Protein AF-A0A1H6FHU9-F1 (afdb_monomer)

pLDDT: mean 87.63, std 16.21, range [36.72, 98.69]

Organism: NCBI:txid1899563

Sequence (160 aa):
MENPQACNGWHIPRLSTYCGRFMHHGGWYPDYVLRLFKRETAHFSDLPVHEKLEIQQGKIGRLKNPLLHYSFPDLETVLNKVNHYSTAGAESYAQQGKSGGLRKAVLHGLWTFIRTYFLRLGFLDGREGFMLAVSNAEGVYYRYLKLSFNFQTGNEKTEH

Foldseek 3Di:
DDDPVQAFWEWAQAFEDDQRATACWLPNPRDTDTDDGHPVQWDFDPDPPDRDIDGNDTDYYYDDHHDYHHQHNDVVSLVVCLVVLLLVLLVVCLVVVHAADQVQLVVQLVVQLCCRVPVRVLCVSPPSSNVVSNSRSSSSSSSRVCNHPPRPPDPPPDDD

Solvent-accessible surface area (backbone atoms only — not comparable to full-atom values): 8651 Å² total; per-residue (Å²): 131,86,67,76,86,62,42,40,31,28,28,31,26,33,42,35,26,49,60,79,39,77,39,66,31,42,74,46,35,85,36,71,41,84,78,47,64,44,73,95,40,51,45,69,44,91,46,97,86,62,70,40,82,42,68,83,56,73,42,72,44,72,52,86,67,61,45,81,36,90,72,22,77,40,68,67,58,44,52,53,46,33,53,52,55,12,50,56,51,13,53,55,34,37,78,67,72,50,81,41,29,68,70,57,11,52,53,52,12,53,50,42,24,48,42,19,25,64,76,33,43,3,56,80,51,43,71,56,18,48,53,49,17,50,50,54,12,50,23,44,23,47,14,22,39,45,20,40,75,75,50,61,85,80,83,87,87,89,86,133

Radius of gyration: 19.35 Å; Cα contacts (8 Å, |Δi|>4): 276; chains: 1; bounding box: 46×31×68 Å

Structure (mmCIF, N/CA/C/O backbone):
data_AF-A0A1H6FHU9-F1
#
_entry.id   AF-A0A1H6FHU9-F1
#
loop_
_atom_site.group_PDB
_atom_site.id
_atom_site.type_symbol
_atom_site.label_atom_id
_atom_site.label_alt_id
_atom_site.label_comp_id
_atom_site.label_asym_id
_atom_site.label_entity_id
_atom_site.label_seq_id
_atom_site.pdbx_PDB_ins_code
_atom_site.Cartn_x
_atom_site.Cartn_y
_atom_site.Cartn_z
_atom_site.occupancy
_atom_site.B_iso_or_equiv
_atom_site.auth_seq_id
_atom_site.auth_comp_id
_atom_site.auth_asym_id
_atom_site.auth_atom_id
_atom_site.pdbx_PDB_model_num
ATOM 1 N N . MET A 1 1 ? 15.269 13.133 -27.590 1.00 44.00 1 MET A N 1
ATOM 2 C CA . MET A 1 1 ? 15.350 11.970 -26.677 1.00 44.00 1 MET A CA 1
ATOM 3 C C . MET A 1 1 ? 16.414 12.302 -25.641 1.00 44.00 1 MET A C 1
ATOM 5 O O . MET A 1 1 ? 17.501 12.682 -26.053 1.00 44.00 1 MET A O 1
ATOM 9 N N . GLU A 1 2 ? 16.098 12.305 -24.342 1.00 46.50 2 GLU A N 1
ATOM 10 C CA . GLU A 1 2 ? 17.076 12.652 -23.293 1.00 46.50 2 GLU A CA 1
ATOM 11 C C . GLU A 1 2 ? 18.226 11.639 -23.258 1.00 46.50 2 GLU A C 1
ATOM 13 O O . GLU A 1 2 ? 17.992 10.433 -23.307 1.00 46.50 2 GLU A O 1
ATOM 18 N N . ASN A 1 3 ? 19.462 12.139 -23.191 1.00 46.19 3 ASN A N 1
ATOM 19 C CA . ASN A 1 3 ? 20.675 11.328 -23.160 1.00 46.19 3 ASN A CA 1
ATOM 20 C C . ASN A 1 3 ? 20.723 10.482 -21.863 1.00 46.19 3 ASN A C 1
ATOM 22 O O . ASN A 1 3 ? 20.851 11.059 -20.777 1.00 46.19 3 ASN A O 1
ATOM 26 N N . PRO A 1 4 ? 20.660 9.137 -21.940 1.00 53.81 4 PRO A N 1
ATOM 27 C CA . PRO A 1 4 ? 20.677 8.270 -20.762 1.00 53.81 4 PRO A CA 1
ATOM 28 C C . PRO A 1 4 ? 21.985 8.340 -19.955 1.00 53.81 4 PRO A C 1
ATOM 30 O O . PRO A 1 4 ? 21.994 7.924 -18.801 1.00 53.81 4 PRO A O 1
ATOM 33 N N . GLN A 1 5 ? 23.068 8.918 -20.491 1.00 57.28 5 GLN A N 1
ATOM 34 C CA . GLN A 1 5 ? 24.330 9.083 -19.755 1.00 57.28 5 GLN A CA 1
ATOM 35 C C . GLN A 1 5 ? 24.301 10.193 -18.684 1.00 57.28 5 GLN A C 1
ATOM 37 O O . GLN A 1 5 ? 25.161 10.203 -17.804 1.00 57.28 5 GLN A O 1
ATOM 42 N N . ALA A 1 6 ? 23.308 11.092 -18.701 1.00 71.19 6 ALA A N 1
ATOM 43 C CA . ALA A 1 6 ? 23.207 12.214 -17.755 1.00 71.19 6 ALA A CA 1
ATOM 44 C C . ALA A 1 6 ? 22.386 11.910 -16.484 1.00 71.19 6 ALA A C 1
ATOM 46 O O . ALA A 1 6 ? 22.254 12.771 -15.610 1.00 71.19 6 ALA A O 1
ATOM 47 N N . CYS A 1 7 ? 21.795 10.715 -16.386 1.00 81.81 7 CYS A N 1
ATOM 48 C CA . CYS A 1 7 ? 20.999 10.319 -15.226 1.00 81.81 7 CYS A CA 1
ATOM 49 C C . CYS A 1 7 ? 21.832 9.500 -14.233 1.00 81.81 7 CYS A C 1
ATOM 51 O O . CYS A 1 7 ? 22.658 8.668 -14.615 1.00 81.81 7 CYS A O 1
ATOM 53 N N . ASN A 1 8 ? 21.582 9.738 -12.948 1.00 89.44 8 ASN A N 1
ATOM 54 C CA . ASN A 1 8 ? 22.207 9.018 -11.837 1.00 89.44 8 ASN A CA 1
ATOM 55 C C . ASN A 1 8 ? 21.209 8.105 -11.104 1.00 89.44 8 ASN A C 1
ATOM 57 O O . ASN A 1 8 ? 21.606 7.278 -10.286 1.00 89.44 8 ASN A O 1
ATOM 61 N N . GLY A 1 9 ? 19.925 8.185 -11.465 1.00 90.88 9 GLY A N 1
ATOM 62 C CA . GLY A 1 9 ? 18.886 7.263 -11.027 1.00 90.88 9 GLY A CA 1
ATOM 63 C C . GLY A 1 9 ? 17.733 7.170 -12.019 1.00 90.88 9 GLY A C 1
ATOM 64 O O . GLY A 1 9 ? 17.543 8.050 -12.860 1.00 90.88 9 GLY A O 1
ATOM 65 N N . TRP A 1 10 ? 16.945 6.103 -11.909 1.00 91.56 10 TRP A N 1
ATOM 66 C CA . TRP A 1 10 ? 15.758 5.872 -12.718 1.00 91.56 10 TRP A CA 1
ATOM 67 C C . TRP A 1 10 ? 14.610 5.325 -11.880 1.00 91.56 10 TRP A C 1
ATOM 69 O O . TRP A 1 10 ? 14.733 4.315 -11.179 1.00 91.56 10 TRP A O 1
ATOM 79 N N . HIS A 1 11 ? 13.455 5.969 -12.030 1.00 92.81 11 HIS A N 1
ATOM 80 C CA . HIS A 1 11 ? 12.195 5.386 -11.610 1.00 92.81 11 HIS A CA 1
ATOM 81 C C . HIS A 1 11 ? 11.753 4.339 -12.626 1.00 92.81 11 HIS A C 1
ATOM 83 O O . HIS A 1 11 ? 11.693 4.610 -13.829 1.00 92.81 11 HIS A O 1
ATOM 89 N N . ILE A 1 12 ? 11.393 3.166 -12.129 1.00 94.06 12 ILE A N 1
ATOM 90 C CA . ILE A 1 12 ? 10.886 2.059 -12.931 1.00 94.06 12 ILE A CA 1
ATOM 91 C C . ILE A 1 12 ? 9.412 1.874 -12.568 1.00 94.06 12 ILE A C 1
ATOM 93 O O . ILE A 1 12 ? 9.110 1.803 -11.373 1.00 94.06 12 ILE A O 1
ATOM 97 N N . PRO A 1 13 ? 8.483 1.836 -13.541 1.00 95.62 13 PRO A N 1
ATOM 98 C CA . PRO A 1 13 ? 7.100 1.516 -13.235 1.00 95.62 13 PRO A CA 1
ATOM 99 C C . PRO A 1 13 ? 7.040 0.063 -12.758 1.00 95.62 13 PRO A C 1
ATOM 101 O O . PRO A 1 13 ? 7.583 -0.834 -13.394 1.00 95.62 13 PRO A O 1
ATOM 104 N N . ARG A 1 14 ? 6.416 -0.184 -11.615 1.00 96.00 14 ARG A N 1
ATOM 105 C CA . ARG A 1 14 ? 6.269 -1.511 -11.029 1.00 96.00 14 ARG A CA 1
ATOM 106 C C . ARG A 1 14 ? 4.894 -2.056 -11.379 1.00 96.00 14 ARG A C 1
ATOM 108 O O . ARG A 1 14 ? 3.886 -1.476 -10.990 1.00 96.00 14 ARG A O 1
ATOM 115 N N . LEU A 1 15 ? 4.853 -3.167 -12.110 1.00 96.81 15 LEU A N 1
ATOM 116 C CA . LEU A 1 15 ? 3.608 -3.857 -12.43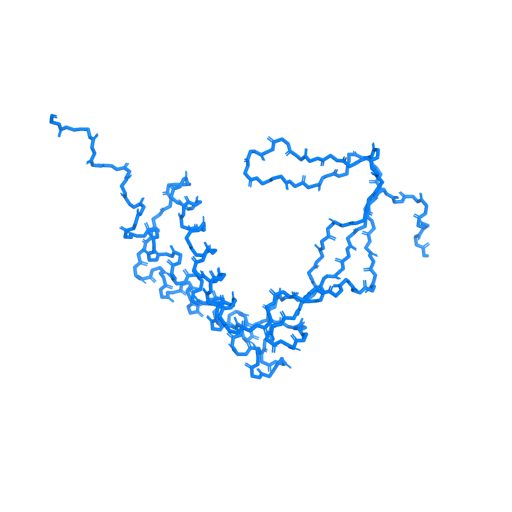7 1.00 96.81 15 LEU A CA 1
ATOM 117 C C . LEU A 1 15 ? 3.436 -5.034 -11.479 1.00 96.81 15 LEU A C 1
ATOM 119 O O . LEU A 1 15 ? 4.173 -6.019 -11.552 1.00 96.81 15 LEU A O 1
ATOM 123 N N . SER A 1 16 ? 2.491 -4.900 -10.549 1.00 97.19 16 SER A N 1
ATOM 124 C CA . SER A 1 16 ? 2.315 -5.851 -9.451 1.00 97.19 16 SER A CA 1
ATOM 125 C C . SER A 1 16 ? 1.193 -6.851 -9.717 1.00 97.19 16 SER A C 1
ATOM 127 O O . SER A 1 16 ? 0.165 -6.496 -10.297 1.00 97.19 16 SER A O 1
ATOM 129 N N . THR A 1 17 ? 1.372 -8.094 -9.263 1.00 97.19 17 THR A N 1
ATOM 130 C CA . THR A 1 17 ? 0.310 -9.108 -9.303 1.00 97.19 17 THR A CA 1
ATOM 131 C C . THR A 1 17 ? -0.542 -9.115 -8.038 1.00 97.19 17 THR A C 1
ATOM 133 O O . THR A 1 17 ? -0.021 -8.984 -6.927 1.00 97.19 17 THR A O 1
ATOM 136 N N . TYR A 1 18 ? -1.837 -9.360 -8.209 1.00 97.25 18 TYR A N 1
ATOM 137 C CA . TYR A 1 18 ? -2.795 -9.668 -7.158 1.00 97.25 18 TYR A CA 1
ATOM 138 C C . TYR A 1 18 ? -3.466 -11.010 -7.470 1.00 97.25 18 TYR A C 1
ATOM 140 O O . TYR A 1 18 ? -4.148 -11.133 -8.486 1.00 97.25 18 TYR A O 1
ATOM 148 N N . CYS A 1 19 ? -3.215 -12.025 -6.638 1.00 95.81 19 CYS A N 1
ATOM 149 C CA . CYS A 1 19 ? -3.716 -13.396 -6.800 1.00 95.81 19 CYS A CA 1
ATOM 150 C C . CYS A 1 19 ? -3.534 -13.935 -8.233 1.00 95.81 19 CYS A C 1
ATOM 152 O O . CYS A 1 19 ? -4.468 -14.430 -8.858 1.00 95.81 19 CYS A O 1
ATOM 154 N N . GLY A 1 20 ? -2.324 -13.774 -8.780 1.00 92.81 20 GLY A N 1
ATOM 155 C CA . GLY A 1 20 ? -1.964 -14.238 -10.126 1.00 92.81 20 GLY A CA 1
ATOM 156 C C . GLY A 1 20 ? -2.315 -13.293 -11.284 1.00 92.81 20 GLY A C 1
ATOM 157 O O . GLY A 1 20 ? -1.859 -13.532 -12.400 1.00 92.81 20 GLY A O 1
ATOM 158 N N . ARG A 1 21 ? -3.048 -12.192 -11.058 1.00 95.94 21 ARG A N 1
ATOM 159 C CA . ARG A 1 21 ? -3.371 -11.203 -12.104 1.00 95.94 21 ARG A CA 1
ATOM 160 C C . ARG A 1 21 ? -2.498 -9.956 -12.004 1.00 95.94 21 ARG A C 1
ATOM 162 O O . ARG A 1 21 ? -2.391 -9.374 -10.933 1.00 95.94 21 ARG A O 1
ATOM 169 N N . PHE A 1 22 ? -1.928 -9.490 -13.115 1.00 97.56 22 PHE A N 1
ATOM 170 C CA . PHE A 1 22 ? -1.287 -8.170 -13.169 1.00 97.56 22 PHE A CA 1
ATOM 171 C C . PHE A 1 22 ? -2.321 -7.039 -13.117 1.00 97.56 22 PHE A C 1
ATOM 173 O O . PHE A 1 22 ? -3.213 -6.964 -13.964 1.00 97.56 22 PHE A O 1
ATOM 180 N N . MET A 1 23 ? -2.167 -6.144 -12.142 1.00 97.81 23 MET A N 1
ATOM 181 C CA . MET A 1 23 ? -3.114 -5.059 -11.879 1.00 97.81 23 MET A CA 1
ATOM 182 C C . MET A 1 23 ? -2.681 -3.780 -12.589 1.00 97.81 23 MET A C 1
ATOM 184 O O . MET A 1 23 ? -1.580 -3.282 -12.350 1.00 97.81 23 MET A O 1
ATOM 188 N N . HIS A 1 24 ? -3.551 -3.247 -13.447 1.00 97.75 24 HIS A N 1
ATOM 189 C CA . HIS A 1 24 ? -3.274 -2.043 -14.240 1.00 97.75 24 HIS A CA 1
ATOM 190 C C . HIS A 1 24 ? -4.053 -0.819 -13.742 1.00 97.75 24 HIS A C 1
ATOM 192 O O . HIS A 1 24 ? -3.728 0.312 -14.102 1.00 97.75 24 HIS A O 1
ATOM 198 N N . HIS A 1 25 ? -5.055 -1.035 -12.891 1.00 97.69 25 HIS A N 1
ATOM 199 C CA . HIS A 1 25 ? -5.960 -0.019 -12.378 1.00 97.69 25 HIS A CA 1
ATOM 200 C C . HIS A 1 25 ? -5.981 -0.051 -10.840 1.00 97.69 25 HIS A C 1
ATOM 202 O O . HIS A 1 25 ? -5.044 -0.515 -10.190 1.00 97.69 25 HIS A O 1
ATOM 208 N N . GLY A 1 26 ? -6.983 0.565 -10.208 1.00 94.50 26 GLY A N 1
ATOM 209 C CA . GLY A 1 26 ? -7.104 0.594 -8.744 1.00 94.50 26 GLY A CA 1
ATOM 210 C C . GLY A 1 26 ? -6.051 1.459 -8.037 1.00 94.50 26 GLY A C 1
ATOM 211 O O . GLY A 1 26 ? -5.958 1.459 -6.810 1.00 94.50 26 GLY A O 1
ATOM 212 N N . GLY A 1 27 ? -5.267 2.226 -8.802 1.00 93.69 27 GLY A N 1
ATOM 213 C CA . GLY A 1 27 ? -4.148 3.025 -8.301 1.00 93.69 27 GLY A CA 1
ATOM 214 C C . GLY A 1 27 ? -2.856 2.231 -8.099 1.00 93.69 27 GLY A C 1
ATOM 215 O O . GLY A 1 27 ? -1.942 2.756 -7.474 1.00 93.69 27 GLY A O 1
ATOM 216 N N . TRP A 1 28 ? -2.780 0.996 -8.605 1.00 93.94 28 TRP A N 1
ATOM 217 C CA . TRP A 1 28 ? -1.590 0.140 -8.514 1.00 93.94 28 TRP A CA 1
ATOM 218 C C . TRP A 1 28 ? -0.604 0.315 -9.668 1.00 93.94 28 TRP A C 1
ATOM 220 O O . TRP A 1 28 ? 0.550 -0.085 -9.549 1.00 93.94 28 TRP A O 1
ATOM 230 N N . TYR A 1 29 ? -1.040 0.918 -10.772 1.00 94.62 29 TYR A N 1
ATOM 231 C CA . TYR A 1 29 ? -0.194 1.179 -11.926 1.00 94.62 29 TYR A CA 1
ATOM 232 C C . TYR A 1 29 ? -0.544 2.534 -12.575 1.00 94.62 29 TYR A C 1
ATOM 234 O O . TYR A 1 29 ? -1.721 2.903 -12.613 1.00 94.62 29 TYR A O 1
ATOM 242 N N . PRO A 1 30 ? 0.450 3.288 -13.087 1.00 92.44 30 PRO A N 1
ATOM 243 C CA . PRO A 1 30 ? 1.887 3.061 -12.918 1.00 92.44 30 PRO A CA 1
ATOM 244 C C . PRO A 1 30 ? 2.365 3.407 -11.496 1.00 92.44 30 PRO A C 1
ATOM 246 O O . PRO A 1 30 ? 2.138 4.515 -11.012 1.00 92.44 30 PRO A O 1
ATOM 249 N N . ASP A 1 31 ? 3.069 2.475 -10.849 1.00 93.38 31 ASP A N 1
ATOM 250 C CA . ASP A 1 31 ? 3.707 2.667 -9.538 1.00 93.38 31 ASP A CA 1
ATOM 251 C C . ASP A 1 31 ? 5.219 2.857 -9.715 1.00 93.38 31 ASP A C 1
ATOM 253 O O . ASP A 1 31 ? 5.973 1.899 -9.872 1.00 93.38 31 ASP A O 1
ATO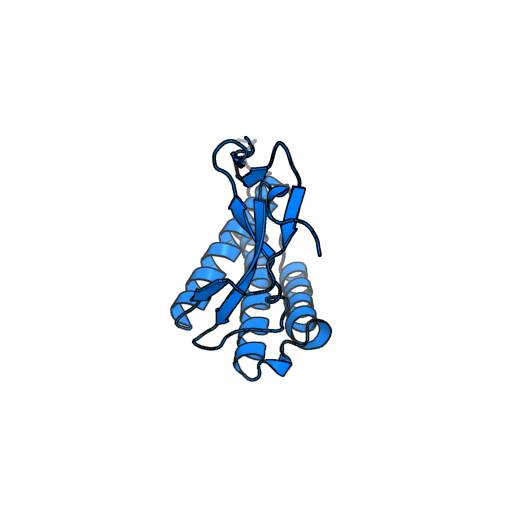M 257 N N . TYR A 1 32 ? 5.671 4.107 -9.780 1.00 92.69 32 TYR A N 1
ATOM 258 C CA . TYR A 1 32 ? 7.076 4.417 -10.031 1.00 92.69 32 TYR A CA 1
ATOM 259 C C . TYR A 1 32 ? 7.923 4.263 -8.767 1.00 92.69 32 TYR A C 1
ATOM 261 O O . TYR A 1 32 ? 7.789 5.037 -7.822 1.00 92.69 32 TYR A O 1
ATOM 269 N N . VAL A 1 33 ? 8.876 3.332 -8.803 1.00 91.19 33 VAL A N 1
ATOM 270 C CA . VAL A 1 33 ? 9.843 3.104 -7.721 1.00 91.19 33 VAL A CA 1
ATOM 271 C C . VAL A 1 33 ? 11.259 3.441 -8.178 1.00 91.19 33 VAL A C 1
ATOM 273 O O . VAL A 1 33 ? 11.684 3.044 -9.264 1.00 91.19 33 VAL A O 1
ATOM 276 N N . LEU A 1 34 ? 12.013 4.171 -7.354 1.00 90.62 34 LEU A N 1
ATOM 277 C CA . LEU A 1 34 ? 13.439 4.399 -7.589 1.00 90.62 34 LEU A CA 1
ATOM 278 C C . LEU A 1 34 ? 14.202 3.111 -7.243 1.00 90.62 34 LEU A C 1
ATOM 280 O O . LEU A 1 34 ? 14.294 2.724 -6.076 1.00 90.62 34 LEU A O 1
ATOM 284 N N . ARG A 1 35 ? 14.672 2.398 -8.272 1.00 88.56 35 ARG A N 1
ATOM 285 C CA . ARG A 1 35 ? 15.275 1.056 -8.126 1.00 88.56 35 ARG A CA 1
ATOM 286 C C . ARG A 1 35 ? 16.560 0.841 -8.914 1.00 88.56 35 ARG A C 1
ATOM 288 O O . ARG A 1 35 ? 17.280 -0.099 -8.610 1.00 88.56 35 ARG A O 1
ATOM 295 N N . LEU A 1 36 ? 16.857 1.703 -9.881 1.00 87.75 36 LEU A N 1
ATOM 296 C CA . LEU A 1 36 ? 18.122 1.695 -10.605 1.00 87.75 36 LEU A CA 1
ATOM 297 C C . LEU A 1 36 ? 18.827 3.020 -10.346 1.00 87.75 36 LEU A C 1
ATOM 299 O O . LEU A 1 36 ? 18.235 4.076 -10.550 1.00 87.75 36 LEU A O 1
ATOM 303 N N . PHE A 1 37 ? 20.062 2.968 -9.869 1.00 89.62 37 PHE A N 1
ATOM 304 C CA . PHE A 1 37 ? 20.832 4.145 -9.484 1.00 89.62 37 PHE A CA 1
ATOM 305 C C . PHE A 1 37 ? 22.324 3.834 -9.479 1.00 89.62 37 PHE A C 1
ATOM 307 O O . PHE A 1 37 ? 22.719 2.678 -9.319 1.00 89.62 37 PHE A O 1
ATOM 314 N N . LYS A 1 38 ? 23.153 4.865 -9.657 1.00 86.31 38 LYS A N 1
ATOM 315 C CA . LYS A 1 38 ? 24.604 4.743 -9.491 1.00 86.31 38 LYS A CA 1
ATOM 316 C C . LYS A 1 38 ? 24.926 4.753 -8.003 1.00 86.31 38 LYS A C 1
ATOM 318 O O . LYS A 1 38 ? 24.500 5.661 -7.284 1.00 86.31 38 LYS A O 1
ATOM 323 N N . ARG A 1 39 ? 25.658 3.737 -7.551 1.00 83.00 39 ARG A N 1
ATOM 324 C CA . ARG A 1 39 ? 25.932 3.483 -6.132 1.00 83.00 39 ARG A CA 1
ATOM 325 C C . ARG A 1 39 ? 26.601 4.675 -5.451 1.00 83.00 39 ARG A C 1
ATOM 327 O O . ARG A 1 39 ? 26.266 4.989 -4.322 1.00 83.00 39 ARG A O 1
ATOM 334 N N . GLU A 1 40 ? 27.490 5.355 -6.160 1.00 84.00 40 GLU A N 1
ATOM 335 C CA . GLU A 1 40 ? 28.295 6.481 -5.676 1.00 84.00 40 GLU A CA 1
ATOM 336 C C . GLU A 1 40 ? 27.467 7.754 -5.450 1.00 84.00 40 GLU A C 1
ATOM 338 O O . GLU A 1 40 ? 27.958 8.716 -4.874 1.00 84.00 40 GLU A O 1
ATOM 343 N N . THR A 1 41 ? 26.222 7.777 -5.933 1.00 81.56 41 THR A N 1
ATOM 344 C CA . THR A 1 41 ? 25.345 8.960 -5.904 1.00 81.56 41 THR A CA 1
ATOM 345 C C . THR A 1 41 ? 24.077 8.754 -5.082 1.00 81.56 41 THR A C 1
ATOM 347 O O . THR A 1 41 ? 23.281 9.686 -4.941 1.00 81.56 41 THR A O 1
ATOM 350 N N . ALA A 1 42 ? 23.866 7.536 -4.579 1.00 82.12 42 ALA A N 1
ATOM 351 C CA . ALA A 1 42 ? 22.655 7.132 -3.889 1.00 82.12 42 ALA A CA 1
ATOM 352 C C . ALA A 1 42 ? 22.922 6.930 -2.402 1.00 82.12 42 ALA A C 1
ATOM 354 O O . ALA A 1 42 ? 23.841 6.211 -2.016 1.00 82.12 42 ALA A O 1
ATOM 355 N N . HIS A 1 43 ? 22.079 7.538 -1.579 1.00 78.50 43 HIS A N 1
ATOM 356 C CA . HIS A 1 43 ? 22.163 7.456 -0.129 1.00 78.50 43 HIS A CA 1
ATOM 357 C C . HIS A 1 43 ? 20.783 7.145 0.440 1.00 78.50 43 HIS A C 1
ATOM 359 O O . HIS A 1 43 ? 19.761 7.518 -0.137 1.00 78.50 43 HIS A O 1
ATOM 365 N N . PHE A 1 44 ? 20.751 6.437 1.562 1.00 75.62 44 PHE A N 1
ATOM 366 C CA . PHE A 1 44 ? 19.533 6.301 2.347 1.00 75.62 44 PHE A CA 1
ATOM 367 C C . PHE A 1 44 ? 19.394 7.549 3.215 1.00 75.62 44 PHE A C 1
ATOM 369 O O . PHE A 1 44 ? 20.373 7.999 3.802 1.00 75.62 44 PHE A O 1
ATOM 376 N N . SER A 1 45 ? 18.204 8.143 3.249 1.00 71.19 45 SER A N 1
ATOM 377 C CA . SER A 1 45 ? 17.915 9.267 4.137 1.00 71.19 45 SER A CA 1
ATOM 378 C C . SER A 1 45 ? 18.057 8.838 5.599 1.00 71.19 45 SER A C 1
ATOM 380 O O . SER A 1 45 ? 17.513 7.794 5.959 1.00 71.19 45 SER A O 1
ATOM 382 N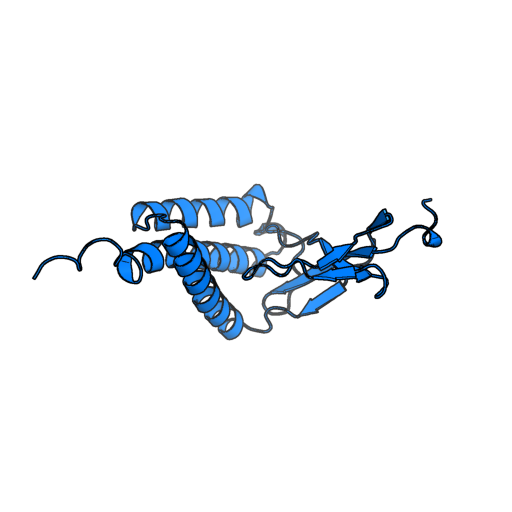 N . ASP A 1 46 ? 18.629 9.686 6.455 1.00 61.41 46 ASP A N 1
ATOM 383 C CA . ASP A 1 46 ? 18.800 9.446 7.902 1.00 61.41 46 ASP A CA 1
ATOM 384 C C . ASP A 1 46 ? 17.478 9.461 8.713 1.00 61.41 46 ASP A C 1
ATOM 386 O O . ASP A 1 46 ? 17.469 9.653 9.929 1.00 61.41 46 ASP A O 1
ATOM 390 N N . LEU A 1 47 ? 16.323 9.296 8.056 1.00 56.62 47 LEU A N 1
ATOM 391 C CA . LEU A 1 47 ? 15.018 9.268 8.709 1.00 56.62 47 LEU A CA 1
ATOM 392 C C . LEU A 1 47 ? 14.782 7.892 9.358 1.00 56.62 47 LEU A C 1
ATOM 394 O O . LEU A 1 47 ? 14.624 6.909 8.633 1.00 56.62 47 LEU A O 1
ATOM 398 N N . PRO A 1 48 ? 14.632 7.810 10.695 1.00 47.53 48 PRO A N 1
ATOM 399 C CA . PRO A 1 48 ? 14.667 6.551 11.453 1.00 47.53 48 PRO A CA 1
ATOM 400 C C . PRO A 1 48 ? 13.522 5.567 11.168 1.00 47.53 48 PRO A C 1
ATOM 402 O O . PRO A 1 48 ? 13.531 4.454 11.682 1.00 47.53 48 PRO A O 1
ATOM 405 N N . VAL A 1 49 ? 12.514 5.953 10.380 1.00 45.47 49 VAL A N 1
ATOM 406 C CA . VAL A 1 49 ? 11.341 5.101 10.111 1.00 45.47 49 VAL A CA 1
ATOM 407 C C . VAL A 1 49 ? 11.011 5.003 8.621 1.00 45.47 49 VAL A C 1
ATOM 409 O O . VAL A 1 49 ? 10.269 4.112 8.211 1.00 45.47 49 VAL A O 1
ATOM 412 N N . HIS A 1 50 ? 11.557 5.891 7.785 1.00 50.50 50 HIS A N 1
ATOM 413 C CA . HIS A 1 50 ? 11.278 5.966 6.350 1.00 50.50 50 HIS A CA 1
ATOM 414 C C . HIS A 1 50 ? 12.589 6.175 5.597 1.00 50.50 50 HIS A C 1
ATOM 416 O O . HIS A 1 50 ? 12.769 7.214 4.966 1.00 50.50 50 HIS A O 1
ATOM 422 N N . GLU A 1 51 ? 13.495 5.195 5.672 1.00 56.06 51 GLU A N 1
ATOM 423 C CA . GLU A 1 51 ? 14.673 5.154 4.806 1.00 56.06 51 GLU A CA 1
ATOM 424 C C . GLU A 1 51 ? 14.215 5.242 3.349 1.00 56.06 51 GLU A C 1
ATOM 426 O O . GLU A 1 51 ? 13.711 4.290 2.742 1.00 56.06 51 GLU A O 1
ATOM 431 N N . LYS A 1 52 ? 14.339 6.439 2.788 1.00 66.62 52 LYS A N 1
ATOM 432 C CA . LYS A 1 52 ? 14.068 6.709 1.395 1.00 66.62 52 LYS A CA 1
ATOM 433 C C . LYS A 1 52 ? 15.409 6.789 0.702 1.00 66.62 52 LYS A C 1
ATOM 435 O O . LYS A 1 52 ? 16.322 7.471 1.155 1.00 66.62 52 LYS A O 1
ATOM 440 N N . LEU A 1 53 ? 15.527 6.066 -0.400 1.00 75.06 53 LEU A N 1
ATOM 441 C CA . LEU A 1 53 ? 16.687 6.201 -1.257 1.00 75.06 53 LEU A CA 1
ATOM 442 C C . LEU A 1 53 ? 16.607 7.550 -1.982 1.00 75.06 53 LEU A C 1
ATOM 444 O O . LEU A 1 53 ? 15.621 7.828 -2.671 1.00 75.06 53 LEU A O 1
ATOM 448 N N . GLU A 1 54 ? 17.647 8.359 -1.842 1.00 79.69 54 GLU A N 1
ATOM 449 C CA . GLU A 1 54 ? 17.768 9.680 -2.450 1.00 79.69 54 GLU A CA 1
ATOM 450 C C . GLU A 1 54 ? 19.018 9.753 -3.330 1.00 79.69 54 GLU A C 1
ATOM 452 O O . GLU A 1 54 ? 20.054 9.160 -3.027 1.00 79.69 54 GLU A O 1
ATOM 457 N N . ILE A 1 55 ? 18.907 10.471 -4.452 1.00 80.19 55 ILE A N 1
ATOM 458 C CA . ILE A 1 55 ? 20.024 10.739 -5.364 1.00 80.19 55 ILE A CA 1
ATOM 459 C C . ILE A 1 55 ? 20.495 12.163 -5.094 1.00 80.19 55 ILE A C 1
ATOM 461 O O . ILE A 1 55 ? 19.766 13.111 -5.382 1.00 80.19 55 ILE A O 1
ATOM 465 N N . GLN A 1 56 ? 21.697 12.315 -4.538 1.00 71.38 56 GLN A N 1
ATOM 466 C CA . GLN A 1 56 ? 22.206 13.623 -4.104 1.00 71.38 56 GLN A CA 1
ATOM 467 C C . GLN A 1 56 ? 22.562 14.540 -5.280 1.00 71.38 56 GLN A C 1
ATOM 469 O O . GLN A 1 56 ? 22.488 15.762 -5.170 1.00 71.38 56 GLN A O 1
ATOM 474 N N . GLN A 1 57 ? 22.975 13.958 -6.409 1.00 71.56 57 GLN A N 1
ATOM 475 C CA . GLN A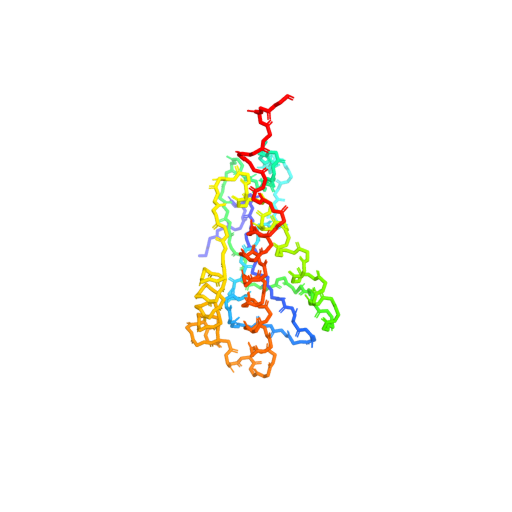 1 57 ? 23.473 14.698 -7.566 1.00 71.56 57 GLN A CA 1
ATOM 476 C C . GLN A 1 57 ? 23.035 14.045 -8.876 1.00 71.56 57 GLN A C 1
ATOM 478 O O . GLN A 1 57 ? 23.067 12.824 -9.021 1.00 71.56 57 GLN A O 1
ATOM 483 N N . GLY A 1 58 ? 22.707 14.870 -9.869 1.00 75.75 58 GLY A N 1
ATOM 484 C CA . GLY A 1 58 ? 22.329 14.433 -11.214 1.00 75.75 58 GLY A CA 1
ATOM 485 C C . GLY A 1 58 ? 20.825 14.249 -11.411 1.00 75.75 58 GLY A C 1
ATOM 486 O O . GLY A 1 58 ? 20.018 14.407 -10.498 1.00 75.75 58 GLY A O 1
ATOM 487 N N . LYS A 1 59 ? 20.431 13.960 -12.653 1.00 85.25 59 LYS A N 1
ATOM 488 C CA . LYS A 1 59 ? 19.016 13.827 -13.016 1.00 85.25 59 LYS A CA 1
ATOM 489 C C . LYS A 1 59 ? 18.483 12.439 -12.669 1.00 85.25 59 LYS A C 1
ATOM 491 O O . LYS A 1 59 ? 19.211 11.445 -12.742 1.00 85.25 59 LYS A O 1
ATOM 496 N N . ILE A 1 60 ? 17.191 12.379 -12.354 1.00 88.56 60 ILE A N 1
ATOM 497 C CA . ILE A 1 60 ? 16.455 11.124 -12.214 1.00 88.56 60 ILE A CA 1
ATOM 498 C C . ILE A 1 60 ? 15.570 10.936 -13.445 1.00 88.56 60 ILE A C 1
ATOM 500 O O . ILE A 1 60 ? 14.645 11.713 -13.679 1.00 88.56 60 ILE A O 1
ATOM 504 N N . GLY A 1 61 ? 15.846 9.891 -14.219 1.00 90.19 61 GLY A N 1
ATOM 505 C CA . GLY A 1 61 ? 15.047 9.508 -15.376 1.00 90.19 61 GLY A CA 1
ATOM 506 C C . GLY A 1 61 ? 13.830 8.654 -15.006 1.00 90.19 61 GLY A C 1
ATOM 507 O O . GLY A 1 61 ? 13.649 8.221 -13.864 1.00 90.19 61 GLY A O 1
ATOM 508 N N . ARG A 1 62 ? 12.995 8.360 -16.007 1.00 92.19 62 ARG A N 1
ATOM 509 C CA . ARG A 1 62 ? 11.911 7.370 -15.915 1.00 92.19 62 ARG A CA 1
ATOM 510 C C . ARG A 1 62 ? 12.075 6.326 -17.008 1.00 92.19 62 ARG A C 1
ATOM 512 O O . ARG A 1 62 ? 12.185 6.676 -18.182 1.00 92.19 62 ARG A O 1
ATOM 519 N N . LEU A 1 63 ? 12.071 5.053 -16.629 1.00 92.25 63 LEU A N 1
ATOM 520 C CA . LEU A 1 63 ? 11.975 3.960 -17.589 1.00 92.25 63 LEU A CA 1
ATOM 521 C C . LEU A 1 63 ? 10.523 3.772 -18.032 1.00 92.25 63 LEU A C 1
ATOM 523 O O . LEU A 1 63 ? 9.580 4.121 -17.319 1.00 92.25 63 LEU A O 1
ATOM 527 N N . LYS A 1 64 ? 10.360 3.226 -19.238 1.00 90.75 64 LYS A N 1
ATOM 528 C CA . LYS A 1 64 ? 9.047 2.924 -19.824 1.00 90.75 64 LYS A CA 1
ATOM 529 C C . LYS A 1 64 ? 8.603 1.491 -19.544 1.00 90.75 64 LYS A C 1
ATOM 531 O O . LYS A 1 64 ? 7.423 1.260 -19.317 1.00 90.75 64 LYS A O 1
ATOM 536 N N . ASN A 1 65 ? 9.547 0.551 -19.556 1.00 93.44 65 ASN A N 1
ATOM 537 C CA . ASN A 1 65 ? 9.253 -0.866 -19.375 1.00 93.44 65 ASN A CA 1
ATOM 538 C C . ASN A 1 65 ? 9.112 -1.201 -17.887 1.00 93.44 65 ASN A C 1
ATOM 540 O O . ASN A 1 65 ? 9.932 -0.729 -17.090 1.00 93.44 65 ASN A O 1
ATOM 544 N N . PRO A 1 66 ? 8.096 -1.993 -17.510 1.00 94.12 66 PRO A N 1
ATOM 545 C CA . PRO A 1 66 ? 7.827 -2.260 -16.115 1.00 94.12 66 PRO A CA 1
ATOM 546 C C . PRO A 1 66 ? 8.761 -3.304 -15.503 1.00 94.12 66 PRO A C 1
ATOM 548 O O . PRO A 1 66 ? 9.144 -4.282 -16.142 1.00 94.12 66 PRO A O 1
ATOM 551 N N . LEU A 1 67 ? 9.049 -3.121 -14.216 1.00 94.56 67 LEU A N 1
ATOM 552 C CA . LEU A 1 67 ? 9.538 -4.171 -13.333 1.00 94.56 67 LEU A CA 1
ATOM 553 C C . LEU A 1 67 ? 8.344 -5.035 -12.914 1.00 94.56 67 LEU A C 1
ATOM 555 O O . LEU A 1 67 ? 7.431 -4.545 -12.244 1.00 94.56 67 LEU A O 1
ATOM 559 N N . LEU A 1 68 ? 8.357 -6.311 -13.292 1.00 95.81 68 LEU A N 1
ATOM 560 C CA . LEU A 1 68 ? 7.336 -7.268 -12.868 1.00 95.81 68 LEU A CA 1
ATOM 561 C C . LEU A 1 68 ? 7.522 -7.605 -11.385 1.00 95.81 68 LEU A C 1
ATOM 563 O O . LEU A 1 68 ? 8.623 -7.950 -10.957 1.00 95.81 68 LEU A O 1
ATOM 567 N N . HIS A 1 69 ? 6.452 -7.498 -10.598 1.00 95.62 69 HIS A N 1
ATOM 568 C CA . HIS A 1 69 ? 6.507 -7.660 -9.147 1.00 95.62 69 HIS A CA 1
ATOM 569 C C . HIS A 1 69 ? 5.411 -8.600 -8.631 1.00 95.62 69 HIS A C 1
ATOM 571 O O . HIS A 1 69 ? 4.254 -8.222 -8.431 1.00 95.62 69 HIS A O 1
ATOM 577 N N . TYR A 1 70 ? 5.794 -9.844 -8.367 1.00 93.81 70 TYR A N 1
ATOM 578 C CA . TYR A 1 70 ? 4.890 -10.894 -7.905 1.00 93.81 70 TYR A CA 1
ATOM 579 C C . TYR A 1 70 ? 4.567 -10.722 -6.414 1.00 93.81 70 TYR A C 1
ATOM 581 O O . TYR A 1 70 ? 5.248 -11.256 -5.546 1.00 93.81 70 TYR A O 1
ATOM 589 N N . SER A 1 71 ? 3.569 -9.886 -6.114 1.00 89.75 71 SER A N 1
ATOM 590 C CA . SER A 1 71 ? 3.381 -9.296 -4.778 1.00 89.75 71 SER A CA 1
ATOM 591 C C . SER A 1 71 ? 2.474 -10.101 -3.848 1.00 89.75 71 SER A C 1
ATOM 593 O O . SER A 1 71 ? 2.692 -10.115 -2.632 1.00 89.75 71 SER A O 1
ATOM 595 N N . PHE A 1 72 ? 1.424 -10.699 -4.411 1.00 93.62 72 PHE A N 1
ATOM 596 C CA . PHE A 1 72 ? 0.377 -11.413 -3.683 1.00 93.62 72 PHE A CA 1
ATOM 597 C C . PHE A 1 72 ? 0.043 -12.697 -4.454 1.00 93.62 72 PHE A C 1
ATOM 599 O O . PHE A 1 72 ? -0.717 -12.629 -5.425 1.00 93.62 72 PHE A O 1
ATOM 606 N N . PRO A 1 73 ? 0.660 -13.838 -4.102 1.00 93.12 73 PRO A N 1
ATOM 607 C CA . PRO A 1 73 ? 0.424 -15.101 -4.796 1.00 93.12 73 PRO A CA 1
ATOM 608 C C . PRO A 1 73 ? -0.987 -15.647 -4.532 1.00 93.12 73 PRO A C 1
ATOM 610 O O . PRO A 1 73 ? -1.620 -16.159 -5.450 1.00 93.12 73 PRO A O 1
ATOM 613 N N . ASP A 1 74 ? -1.510 -15.456 -3.321 1.00 95.62 74 ASP A N 1
ATOM 614 C CA . ASP A 1 74 ? -2.778 -16.015 -2.849 1.00 95.62 74 ASP A CA 1
ATOM 615 C C . ASP A 1 74 ? -3.501 -15.069 -1.871 1.00 95.62 74 ASP A C 1
ATOM 617 O O . ASP A 1 74 ? -2.987 -14.015 -1.484 1.00 95.62 74 ASP A O 1
ATOM 621 N N . LEU A 1 75 ? -4.732 -15.439 -1.503 1.00 96.12 75 LEU A N 1
ATOM 622 C CA . LEU A 1 75 ? -5.571 -14.673 -0.579 1.00 96.12 75 LEU A CA 1
ATOM 623 C C . LEU A 1 75 ? -5.061 -14.695 0.864 1.00 96.12 75 LEU A C 1
ATOM 625 O O . LEU A 1 75 ? -5.238 -13.710 1.575 1.00 96.12 75 LEU A O 1
ATOM 629 N N . GLU A 1 76 ? -4.407 -15.771 1.299 1.00 97.38 76 GLU A N 1
ATOM 630 C CA . GLU A 1 76 ? -3.824 -15.846 2.641 1.00 97.38 76 GLU A CA 1
ATOM 631 C C . GLU A 1 76 ? -2.752 -14.763 2.818 1.00 97.38 76 GLU A C 1
ATOM 633 O O . GLU A 1 76 ? -2.775 -13.987 3.776 1.00 97.38 76 GLU A O 1
ATOM 638 N N . THR A 1 77 ? -1.875 -14.615 1.826 1.00 96.81 77 THR A N 1
ATOM 639 C CA . THR A 1 77 ? -0.866 -13.558 1.782 1.00 96.81 77 THR A CA 1
ATOM 640 C C . THR A 1 77 ? -1.500 -12.169 1.776 1.00 96.81 77 THR A C 1
ATOM 642 O O . THR A 1 77 ? -0.983 -11.253 2.424 1.00 96.81 77 THR A O 1
ATOM 645 N N . VAL A 1 78 ? -2.619 -11.984 1.062 1.00 97.38 78 VAL A N 1
ATOM 646 C CA . VAL A 1 78 ? -3.370 -10.719 1.078 1.00 97.38 78 VAL A CA 1
ATOM 647 C C . VAL A 1 78 ? -3.865 -10.410 2.486 1.00 97.38 78 VAL A C 1
ATOM 649 O O . VAL A 1 78 ? -3.566 -9.331 2.998 1.00 97.38 78 VAL A O 1
ATOM 652 N N . LEU A 1 79 ? -4.568 -11.341 3.132 1.00 97.88 79 LEU A N 1
ATOM 653 C CA . LEU A 1 79 ? -5.141 -11.140 4.464 1.00 97.88 79 LEU A CA 1
ATOM 654 C C . LEU A 1 79 ? -4.056 -10.884 5.517 1.00 97.88 79 LEU A C 1
ATOM 656 O O . LEU A 1 79 ? -4.174 -9.948 6.312 1.00 97.88 79 LEU A O 1
ATOM 660 N N . ASN A 1 80 ? -2.952 -11.633 5.464 1.00 98.00 80 ASN A N 1
ATOM 661 C CA . ASN A 1 80 ? -1.800 -11.427 6.340 1.00 98.00 80 ASN A CA 1
ATOM 662 C C . ASN A 1 80 ? -1.214 -10.018 6.182 1.00 98.00 80 ASN A C 1
ATOM 664 O O . ASN A 1 80 ? -0.948 -9.332 7.174 1.00 98.00 80 ASN A O 1
ATOM 668 N N . LYS A 1 81 ? -1.078 -9.534 4.943 1.00 96.31 81 LYS A N 1
ATOM 669 C CA . LYS A 1 81 ? -0.610 -8.169 4.667 1.00 96.31 81 LYS A CA 1
ATOM 670 C C . LYS A 1 81 ? -1.619 -7.109 5.097 1.00 96.31 81 LYS A C 1
ATOM 672 O O . LYS A 1 81 ? -1.213 -6.121 5.702 1.00 96.31 81 LYS A O 1
ATOM 677 N N . VAL A 1 82 ? -2.913 -7.299 4.843 1.00 98.12 82 VAL A N 1
ATOM 678 C CA . VAL A 1 82 ? -3.975 -6.398 5.327 1.00 98.12 82 VAL A CA 1
ATOM 679 C C . VAL A 1 82 ? -3.897 -6.268 6.847 1.00 98.12 82 VAL A C 1
ATOM 681 O O . VAL A 1 82 ? -3.899 -5.151 7.373 1.00 98.12 82 VAL A O 1
ATOM 684 N N . ASN A 1 83 ? -3.746 -7.383 7.562 1.00 98.00 83 ASN A N 1
ATOM 685 C CA . ASN A 1 83 ? -3.592 -7.381 9.010 1.00 98.00 83 ASN A CA 1
ATOM 686 C C . ASN A 1 83 ? -2.316 -6.641 9.449 1.00 98.00 83 ASN A C 1
ATOM 688 O O . ASN A 1 83 ? -2.391 -5.720 10.262 1.00 98.00 83 ASN A O 1
ATOM 692 N N . HIS A 1 84 ? -1.165 -6.983 8.870 1.00 97.19 84 HIS A N 1
ATOM 693 C CA . HIS A 1 84 ? 0.119 -6.376 9.216 1.00 97.19 84 HIS A CA 1
ATOM 694 C C . HIS A 1 84 ? 0.146 -4.860 8.948 1.00 97.19 84 HIS A C 1
ATOM 696 O O . HIS A 1 84 ? 0.414 -4.068 9.852 1.00 97.19 84 HIS A O 1
ATOM 702 N N . TYR A 1 85 ? -0.213 -4.423 7.735 1.00 96.25 85 TYR A N 1
ATOM 703 C CA . TYR A 1 85 ? -0.181 -3.006 7.355 1.00 96.25 85 TYR A CA 1
ATOM 704 C C . TYR A 1 85 ? -1.253 -2.162 8.050 1.00 96.25 85 TYR A C 1
ATOM 706 O O . TYR A 1 85 ? -1.051 -0.962 8.258 1.00 96.25 85 TYR A O 1
ATOM 714 N N . SER A 1 86 ? -2.399 -2.745 8.414 1.00 97.62 86 SER A N 1
ATOM 715 C CA . SER A 1 86 ? -3.388 -2.030 9.230 1.00 97.62 86 SER A CA 1
ATOM 716 C C . SER A 1 86 ? -2.892 -1.808 10.659 1.00 97.62 86 SER A C 1
ATOM 718 O O . SER A 1 86 ? -3.126 -0.726 11.192 1.00 97.62 86 SER A O 1
ATOM 720 N N . THR A 1 87 ? -2.161 -2.765 11.249 1.00 96.81 87 THR A N 1
ATOM 721 C CA . THR A 1 87 ? -1.502 -2.589 12.557 1.00 96.81 87 THR A CA 1
ATOM 722 C C . THR A 1 87 ? -0.409 -1.526 12.487 1.00 96.81 87 THR A C 1
ATOM 724 O O . THR A 1 87 ? -0.505 -0.529 13.195 1.00 96.81 87 THR A O 1
ATOM 727 N N . ALA A 1 88 ? 0.550 -1.659 11.566 1.00 95.38 88 ALA A N 1
ATOM 728 C CA . ALA A 1 88 ? 1.640 -0.688 11.418 1.00 95.38 88 ALA A CA 1
ATOM 729 C C . ALA A 1 88 ? 1.119 0.736 11.132 1.00 95.38 88 ALA A C 1
ATOM 731 O O . ALA A 1 88 ? 1.615 1.732 11.658 1.00 95.38 88 ALA A O 1
ATOM 732 N N . GLY A 1 89 ? 0.061 0.855 10.321 1.00 95.31 89 GLY A N 1
ATOM 733 C CA . GLY A 1 89 ? -0.586 2.140 10.067 1.00 95.31 89 GLY A CA 1
ATOM 734 C C . GLY A 1 89 ? -1.290 2.726 11.296 1.00 95.31 89 GLY A C 1
ATOM 735 O O . GLY A 1 89 ? -1.356 3.948 11.424 1.00 95.31 89 GLY A O 1
ATOM 736 N N . ALA A 1 90 ? -1.823 1.884 12.183 1.00 95.94 90 ALA A N 1
ATOM 737 C CA . ALA A 1 90 ? -2.443 2.322 13.427 1.00 95.94 90 ALA A CA 1
ATOM 738 C C . ALA A 1 90 ? -1.380 2.816 14.417 1.00 95.94 90 ALA A C 1
ATOM 740 O O . ALA A 1 90 ? -1.531 3.908 14.952 1.00 95.94 90 ALA A O 1
ATOM 741 N N . GLU A 1 91 ? -0.275 2.088 14.574 1.00 94.12 91 GLU A N 1
ATOM 742 C CA . GLU A 1 91 ? 0.878 2.505 15.388 1.00 94.12 91 GLU A CA 1
ATOM 743 C C . GLU A 1 91 ? 1.429 3.857 14.927 1.00 94.12 91 GLU A C 1
ATOM 745 O O . GLU A 1 91 ? 1.582 4.781 15.724 1.00 94.12 91 GLU A O 1
ATOM 750 N N . SER A 1 92 ? 1.633 4.017 13.616 1.00 93.31 92 SER A N 1
ATOM 751 C CA . SER A 1 92 ? 2.089 5.282 13.034 1.00 93.31 92 SER A CA 1
ATOM 752 C C . SER A 1 92 ? 1.118 6.436 13.316 1.00 93.31 92 SER A C 1
ATOM 754 O O . SER A 1 92 ? 1.541 7.554 13.604 1.00 93.31 92 SER A O 1
ATOM 756 N N . TYR A 1 93 ? -0.195 6.190 13.257 1.00 94.56 93 TYR A N 1
ATOM 757 C CA . TYR A 1 93 ? -1.197 7.210 13.576 1.00 94.56 93 TYR A CA 1
ATOM 758 C C . TYR A 1 93 ? -1.241 7.532 15.072 1.00 94.56 93 TYR A C 1
ATOM 760 O O . TYR A 1 93 ? -1.410 8.701 15.416 1.00 94.56 93 TYR A O 1
ATOM 768 N N . ALA A 1 94 ? -1.039 6.543 15.942 1.00 93.44 94 ALA A N 1
ATOM 769 C CA . ALA A 1 94 ? -0.957 6.744 17.384 1.00 93.44 94 ALA A CA 1
ATOM 770 C C . ALA A 1 94 ? 0.253 7.613 17.760 1.00 93.44 94 ALA A C 1
ATOM 772 O O . ALA A 1 94 ? 0.099 8.591 18.485 1.00 93.44 94 ALA A O 1
ATOM 773 N N . GLN A 1 95 ? 1.426 7.343 17.173 1.00 90.50 95 GLN A N 1
ATOM 774 C CA . GLN A 1 95 ? 2.636 8.165 17.344 1.00 90.50 95 GLN A CA 1
ATOM 775 C C . GLN A 1 95 ? 2.443 9.616 16.871 1.00 90.50 95 GLN A C 1
ATOM 777 O O . GLN A 1 95 ? 3.072 10.532 17.388 1.00 90.50 95 GLN A O 1
ATOM 782 N N . GLN A 1 96 ? 1.551 9.839 15.903 1.00 91.44 96 GLN A N 1
ATOM 783 C CA . GLN A 1 96 ? 1.173 11.171 15.416 1.00 91.44 96 GLN A CA 1
ATOM 784 C C . GLN A 1 96 ? 0.055 11.831 16.246 1.00 91.44 96 GLN A C 1
ATOM 786 O O . GLN A 1 96 ? -0.465 12.869 15.837 1.00 91.44 96 GLN A O 1
ATOM 791 N N . GLY A 1 97 ? -0.387 11.222 17.352 1.00 91.38 97 GLY A N 1
ATOM 792 C CA . GLY A 1 97 ? -1.485 11.732 18.179 1.00 91.38 97 GLY A CA 1
ATOM 793 C C . GLY A 1 97 ? -2.857 11.702 17.493 1.00 91.38 97 GLY A C 1
ATOM 794 O O . GLY A 1 97 ? -3.768 12.434 17.878 1.00 91.38 97 GLY A O 1
ATOM 795 N N . LYS A 1 98 ? -3.035 10.889 16.442 1.00 93.06 98 LYS A N 1
ATOM 796 C CA . LYS A 1 98 ? -4.323 10.766 15.743 1.00 93.06 98 LYS A CA 1
ATOM 797 C C . LYS A 1 98 ? -5.259 9.838 16.505 1.00 93.06 98 LYS A C 1
ATOM 799 O O . LYS A 1 98 ? -4.846 8.839 17.077 1.00 93.06 98 LYS A O 1
ATOM 804 N N . SER A 1 99 ? -6.558 10.115 16.415 1.00 91.38 99 SER A N 1
ATOM 805 C CA . SER A 1 99 ? -7.592 9.270 17.015 1.00 91.38 99 SER A CA 1
ATOM 806 C C . SER A 1 99 ? -8.285 8.354 16.005 1.00 91.38 99 SER A C 1
ATOM 808 O O . SER A 1 99 ? -8.612 8.755 14.878 1.00 91.38 99 SER A O 1
ATOM 810 N N . GLY A 1 100 ? -8.536 7.123 16.452 1.00 94.62 100 GLY A N 1
ATOM 811 C CA . GLY A 1 100 ? -9.346 6.115 15.772 1.00 94.62 100 GLY A CA 1
ATOM 812 C C . GLY A 1 100 ? -10.851 6.323 15.951 1.00 94.62 100 GLY A C 1
ATOM 813 O O . GLY A 1 100 ? -11.301 7.385 16.382 1.00 94.62 100 GLY A O 1
ATOM 814 N N . GLY A 1 101 ? -11.626 5.304 15.583 1.00 95.31 101 GLY A N 1
ATOM 815 C CA . GLY A 1 101 ? -13.055 5.215 15.895 1.00 95.31 101 GLY A CA 1
ATOM 816 C C . GLY A 1 101 ? -13.876 4.556 14.790 1.00 95.31 101 GLY A C 1
ATOM 817 O O . GLY A 1 101 ? -13.533 4.650 13.610 1.00 95.31 101 GLY A O 1
ATOM 818 N N . LEU A 1 102 ? -14.999 3.933 15.162 1.00 96.81 102 LEU A N 1
ATOM 819 C CA . LEU A 1 102 ? -15.856 3.184 14.234 1.00 96.81 102 LEU A CA 1
ATOM 820 C C . LEU A 1 102 ? -16.372 4.051 13.076 1.00 96.81 102 LEU A C 1
ATOM 822 O O . LEU A 1 102 ? -16.276 3.654 11.918 1.00 96.81 102 LEU A O 1
ATOM 826 N N . ARG A 1 103 ? -16.847 5.273 13.360 1.00 97.44 103 ARG A N 1
ATOM 827 C CA . ARG A 1 103 ? -17.311 6.204 12.316 1.00 97.44 103 ARG A CA 1
ATOM 828 C C . ARG A 1 103 ? -16.204 6.525 11.309 1.00 97.44 103 ARG A C 1
ATOM 830 O O . ARG A 1 103 ? -16.454 6.516 10.108 1.00 97.44 103 ARG A O 1
ATOM 837 N N . LYS A 1 104 ? -14.981 6.786 11.787 1.00 97.00 104 LYS A N 1
ATOM 838 C CA . LYS A 1 104 ? -13.821 7.038 10.917 1.00 97.00 104 LYS A CA 1
ATOM 839 C C . LYS A 1 104 ? -13.477 5.794 10.101 1.00 97.00 104 LYS A C 1
ATOM 841 O O . LYS A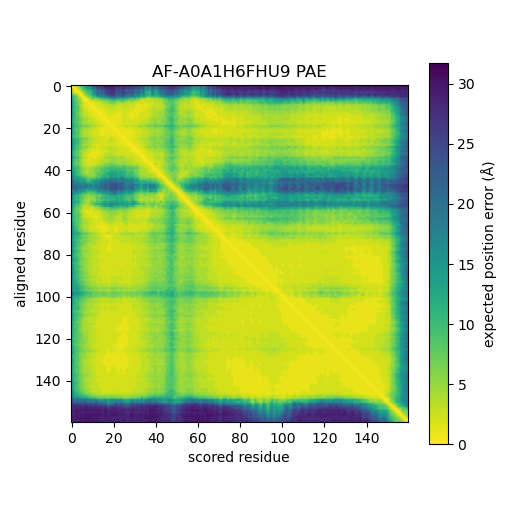 1 104 ? -13.288 5.913 8.897 1.00 97.00 104 LYS A O 1
ATOM 846 N N . ALA A 1 105 ? -13.464 4.618 10.729 1.00 97.88 105 ALA A N 1
ATOM 847 C CA . ALA A 1 105 ? -13.193 3.350 10.059 1.00 97.88 105 ALA A CA 1
ATOM 848 C C . ALA A 1 105 ? -14.159 3.096 8.895 1.00 97.88 105 ALA A C 1
ATOM 850 O O . ALA A 1 105 ? -13.711 2.841 7.780 1.00 97.88 105 ALA A O 1
ATOM 851 N N . VAL A 1 106 ? -15.469 3.234 9.126 1.00 98.44 106 VAL A N 1
ATOM 852 C CA . VAL A 1 106 ? -16.495 3.016 8.094 1.00 98.44 106 VAL A CA 1
ATOM 853 C C . VAL A 1 106 ? -16.384 4.048 6.972 1.00 98.44 106 VAL A C 1
ATOM 855 O O . VAL A 1 106 ? -16.322 3.670 5.805 1.00 98.44 106 VAL A O 1
ATOM 858 N N . LEU A 1 107 ? -16.309 5.343 7.301 1.00 98.44 107 LEU A N 1
ATOM 859 C CA . LEU A 1 107 ? -16.260 6.401 6.286 1.00 98.44 107 LEU A CA 1
ATOM 860 C C . LEU A 1 107 ? -14.991 6.321 5.429 1.00 98.44 107 LEU A C 1
ATOM 862 O O . LEU A 1 107 ? -15.071 6.388 4.203 1.00 98.44 107 LEU A O 1
ATOM 866 N N . HIS A 1 108 ? -13.822 6.145 6.052 1.00 98.38 108 HIS A N 1
ATOM 867 C CA . HIS A 1 108 ? -12.564 6.038 5.316 1.00 98.38 108 HIS A CA 1
ATOM 868 C C . HIS A 1 108 ? -12.448 4.715 4.551 1.00 98.38 108 HIS A C 1
ATOM 870 O O . HIS A 1 108 ? -11.918 4.718 3.439 1.00 98.38 108 HIS A O 1
ATOM 876 N N . GLY A 1 109 ? -12.956 3.607 5.098 1.00 98.44 109 GLY A N 1
ATOM 877 C CA . GLY A 1 109 ? -13.021 2.321 4.403 1.00 98.44 109 GLY A CA 1
ATOM 878 C C . GLY A 1 109 ? -13.894 2.401 3.149 1.00 98.44 109 GLY A C 1
ATOM 879 O O . GLY A 1 109 ? -13.421 2.107 2.052 1.00 98.44 109 GLY A O 1
ATOM 880 N N . LEU A 1 110 ? -15.126 2.907 3.280 1.00 98.62 110 LEU A N 1
ATOM 881 C CA . LEU A 1 110 ? -16.052 3.072 2.155 1.00 98.62 110 LEU A CA 1
ATOM 882 C C . LEU A 1 110 ? -15.495 4.023 1.090 1.00 98.62 110 LEU A C 1
ATOM 884 O O . LEU A 1 110 ? -15.527 3.715 -0.100 1.00 98.62 110 LEU A O 1
ATOM 888 N N . TRP A 1 111 ? -14.929 5.158 1.507 1.00 98.56 111 TRP A N 1
ATOM 889 C CA . TRP A 1 111 ? -14.279 6.079 0.578 1.00 98.56 111 TRP A CA 1
ATOM 890 C C . TRP A 1 111 ? -13.109 5.423 -0.163 1.00 98.56 111 TRP A C 1
ATOM 892 O O . TRP A 1 111 ? -12.948 5.629 -1.366 1.00 98.56 111 TRP A O 1
ATOM 902 N N . THR A 1 112 ? -12.308 4.610 0.531 1.00 98.50 112 THR A N 1
ATOM 903 C CA . THR A 1 112 ? -11.194 3.873 -0.081 1.00 98.50 112 THR A CA 1
ATOM 904 C C . THR A 1 112 ? -11.705 2.896 -1.132 1.00 98.50 112 THR A C 1
ATOM 906 O O . THR A 1 112 ? -11.185 2.900 -2.246 1.00 98.50 112 THR A O 1
ATOM 909 N N . PHE A 1 113 ? -12.766 2.142 -0.831 1.00 98.69 113 PHE A N 1
ATOM 910 C CA . PHE A 1 113 ? -13.404 1.259 -1.804 1.00 98.69 113 PHE A CA 1
ATOM 911 C C . PHE A 1 113 ? -13.880 2.034 -3.040 1.00 98.69 113 PHE A C 1
ATOM 913 O O . PHE A 1 113 ? -13.488 1.705 -4.158 1.00 98.69 113 PHE A O 1
ATOM 920 N N . ILE A 1 114 ? -14.667 3.102 -2.849 1.00 98.62 114 ILE A N 1
ATOM 921 C CA . ILE A 1 114 ? -15.220 3.905 -3.953 1.00 98.62 114 ILE A CA 1
ATOM 922 C C . ILE A 1 114 ? -14.097 4.474 -4.820 1.00 98.62 114 ILE A C 1
ATOM 924 O O . ILE A 1 114 ? -14.135 4.399 -6.051 1.00 98.62 114 ILE A O 1
ATOM 928 N N . ARG A 1 115 ? -13.066 5.023 -4.175 1.00 98.44 115 ARG A N 1
ATOM 929 C CA . ARG A 1 115 ? -11.912 5.588 -4.862 1.00 98.44 115 ARG A CA 1
ATOM 930 C C . ARG A 1 115 ? -11.153 4.526 -5.650 1.00 98.44 115 ARG A C 1
ATOM 932 O O . ARG A 1 115 ? -10.814 4.783 -6.799 1.00 98.44 115 ARG A O 1
ATOM 939 N N . THR A 1 116 ? -10.857 3.370 -5.063 1.00 98.25 116 THR A N 1
ATOM 940 C CA . THR A 1 116 ? -10.099 2.309 -5.740 1.00 98.25 116 THR A CA 1
ATOM 941 C C . THR A 1 116 ? -10.909 1.683 -6.871 1.00 98.25 116 THR A C 1
ATOM 943 O O . THR A 1 116 ? -10.404 1.553 -7.983 1.00 98.25 116 THR A O 1
ATOM 946 N N . TYR A 1 117 ? -12.166 1.329 -6.619 1.00 98.56 117 TYR A N 1
ATOM 947 C CA . TYR A 1 117 ? -12.969 0.597 -7.587 1.00 98.56 117 TYR A CA 1
ATOM 948 C C . TYR A 1 117 ? -13.477 1.497 -8.714 1.00 98.56 117 TYR A C 1
ATOM 950 O O . TYR A 1 117 ? -13.215 1.207 -9.877 1.00 98.56 117 TYR A O 1
ATOM 958 N N . PHE A 1 118 ? -14.128 2.620 -8.391 1.00 98.31 118 PHE A N 1
ATOM 959 C CA . PHE A 1 118 ? -14.752 3.487 -9.394 1.00 98.31 118 PHE A CA 1
ATOM 960 C C . PHE A 1 118 ? -13.807 4.580 -9.895 1.00 98.31 118 PHE A C 1
ATOM 962 O O . PHE A 1 118 ? -13.571 4.683 -11.094 1.00 98.31 118 PHE A O 1
ATOM 969 N N . LEU A 1 119 ? -13.217 5.383 -8.999 1.00 98.06 119 LEU A N 1
ATOM 970 C CA . LEU A 1 119 ? -12.433 6.560 -9.423 1.00 98.06 119 LEU A CA 1
ATOM 971 C C . LEU A 1 119 ? -11.073 6.195 -10.026 1.00 98.06 119 LEU A C 1
ATOM 973 O O . LEU A 1 119 ? -10.532 6.927 -10.851 1.00 98.06 119 LEU A O 1
ATOM 977 N N . ARG A 1 120 ? -10.497 5.074 -9.594 1.00 97.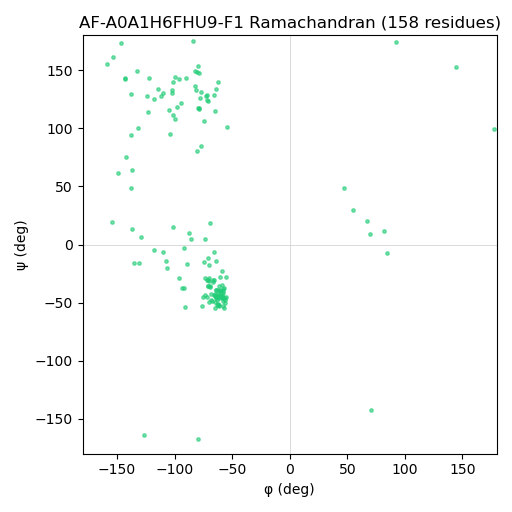88 120 ARG A N 1
ATOM 978 C CA . ARG A 1 120 ? -9.247 4.524 -10.128 1.00 97.88 120 ARG A CA 1
ATOM 979 C C . ARG A 1 120 ? -9.487 3.374 -11.097 1.00 97.88 120 ARG A C 1
ATOM 981 O O . ARG A 1 120 ? -8.537 2.663 -11.410 1.00 97.88 120 ARG A O 1
ATOM 988 N N . LEU A 1 121 ? -10.725 3.221 -11.57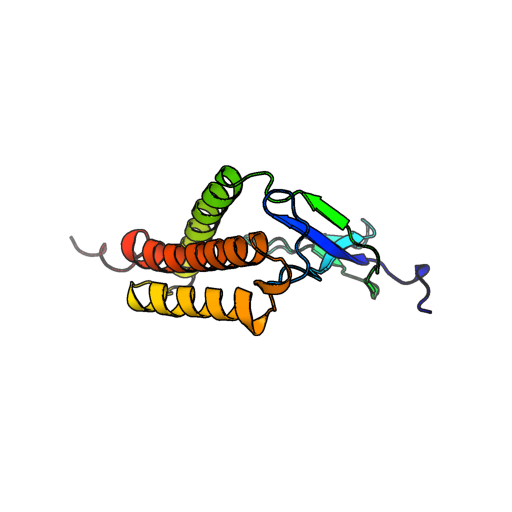1 1.00 98.31 121 LEU A N 1
ATOM 989 C CA . LEU A 1 121 ? -11.121 2.259 -12.597 1.00 98.31 121 LEU A CA 1
ATOM 990 C C . LEU A 1 121 ? -10.732 0.809 -12.265 1.00 98.31 121 LEU A C 1
ATOM 992 O O . LEU A 1 121 ? -10.486 0.015 -13.166 1.00 98.31 121 LEU A O 1
ATOM 996 N N . GLY A 1 122 ? -10.665 0.447 -10.977 1.00 97.88 122 GLY A N 1
ATOM 997 C CA . GLY A 1 122 ? -10.327 -0.908 -10.536 1.00 97.88 122 GLY A CA 1
ATOM 998 C C . GLY A 1 122 ? -11.237 -1.977 -11.145 1.00 97.88 122 GLY A C 1
ATOM 999 O O . GLY A 1 122 ? -10.784 -3.087 -11.394 1.00 97.88 122 GLY A O 1
ATOM 1000 N N . PHE A 1 123 ? -12.485 -1.637 -11.480 1.00 98.19 123 PHE A N 1
ATOM 1001 C CA . PHE A 1 123 ? -13.399 -2.548 -12.176 1.00 98.19 123 PHE A CA 1
ATOM 1002 C C . PHE A 1 123 ? -12.885 -3.036 -13.546 1.00 98.19 123 PHE A C 1
ATOM 1004 O O . PHE A 1 123 ? -13.289 -4.111 -13.985 1.00 98.19 123 PHE A O 1
ATOM 1011 N N . LEU A 1 124 ? -11.972 -2.309 -14.205 1.00 98.25 124 LEU A N 1
ATOM 1012 C CA . LEU A 1 124 ? -11.357 -2.735 -15.471 1.00 98.25 124 LEU A CA 1
ATOM 1013 C C . LEU A 1 124 ? -10.401 -3.925 -15.299 1.00 98.25 124 LEU A C 1
ATOM 1015 O O . LEU A 1 124 ? -10.116 -4.635 -16.263 1.00 98.25 124 LEU A O 1
ATOM 1019 N N . ASP A 1 125 ? -9.952 -4.198 -14.071 1.00 97.75 125 ASP A N 1
ATOM 1020 C CA . ASP A 1 125 ? -9.178 -5.397 -13.747 1.00 97.75 125 ASP A CA 1
ATOM 1021 C C . ASP A 1 125 ? -10.075 -6.605 -13.394 1.00 97.75 125 ASP A C 1
ATOM 1023 O O . ASP A 1 125 ? -9.573 -7.635 -12.950 1.00 97.75 125 ASP A O 1
ATOM 1027 N N . GLY A 1 126 ? -11.393 -6.523 -13.611 1.00 97.31 126 GLY A N 1
ATOM 1028 C CA . GLY A 1 126 ? -12.321 -7.639 -13.423 1.00 97.31 126 GLY A CA 1
ATOM 1029 C C . GLY A 1 126 ? -12.542 -8.012 -11.954 1.00 97.31 126 GLY A C 1
ATOM 1030 O O . GLY A 1 126 ? -12.621 -7.143 -11.080 1.00 97.31 126 GLY A O 1
ATOM 1031 N N . ARG A 1 127 ? -12.666 -9.317 -11.669 1.00 97.25 127 ARG A N 1
ATOM 1032 C CA . ARG A 1 127 ? -12.956 -9.816 -10.311 1.00 97.25 127 ARG A CA 1
ATOM 1033 C C . ARG A 1 127 ? -11.830 -9.486 -9.329 1.00 97.25 127 ARG A C 1
ATOM 1035 O O . ARG A 1 127 ? -12.109 -9.063 -8.211 1.00 97.25 127 ARG A O 1
ATOM 1042 N N . GLU A 1 128 ? -10.573 -9.588 -9.755 1.00 97.62 128 GLU A N 1
ATOM 1043 C CA . GLU A 1 128 ? -9.418 -9.257 -8.922 1.00 97.62 128 GLU A CA 1
ATOM 1044 C C . GLU A 1 128 ? -9.369 -7.754 -8.614 1.00 97.62 128 GLU A C 1
ATOM 1046 O O . GLU A 1 128 ? -8.948 -7.365 -7.529 1.00 97.62 128 GLU A O 1
ATOM 1051 N N . GLY A 1 129 ? -9.873 -6.905 -9.515 1.00 98.06 129 GLY A N 1
ATOM 1052 C CA . GLY A 1 129 ? -10.027 -5.471 -9.272 1.00 98.06 129 GLY A CA 1
ATOM 1053 C C . GLY A 1 129 ? -11.020 -5.144 -8.155 1.00 98.06 129 GLY A C 1
ATOM 1054 O O . GLY A 1 129 ? -10.767 -4.264 -7.328 1.00 98.06 129 GLY A O 1
ATOM 1055 N N . PHE A 1 130 ? -12.129 -5.887 -8.084 1.00 98.50 130 PHE A N 1
ATOM 1056 C CA . PHE A 1 130 ? -13.074 -5.792 -6.970 1.00 98.50 130 PHE A CA 1
ATOM 1057 C C . PHE A 1 130 ? -12.460 -6.315 -5.666 1.00 98.50 130 PHE A C 1
ATOM 1059 O O . PHE A 1 130 ? -12.491 -5.613 -4.656 1.00 98.50 130 PHE A O 1
ATOM 1066 N N . MET A 1 131 ? -11.845 -7.504 -5.698 1.00 98.12 131 MET A N 1
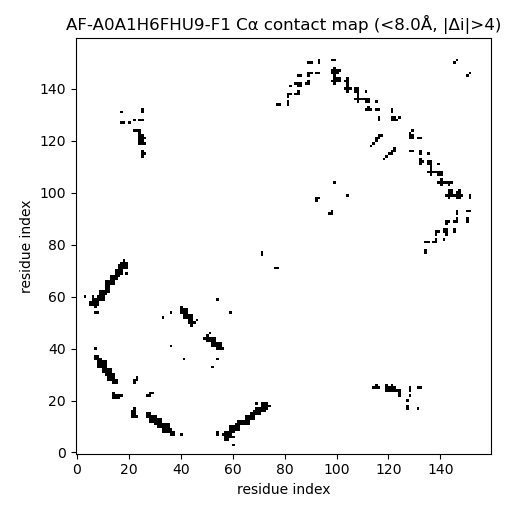ATOM 1067 C CA . MET A 1 131 ? -11.169 -8.099 -4.535 1.00 98.12 131 MET A CA 1
ATOM 1068 C C . MET A 1 131 ? -10.112 -7.147 -3.962 1.00 98.12 131 MET A C 1
ATOM 1070 O O . MET A 1 131 ? -10.082 -6.907 -2.760 1.00 98.12 131 MET A O 1
ATOM 1074 N N . LEU A 1 132 ? -9.306 -6.534 -4.831 1.00 98.00 132 LEU A N 1
ATOM 1075 C CA . LEU A 1 132 ? -8.306 -5.548 -4.444 1.00 98.00 132 LEU A CA 1
ATOM 1076 C C . LEU A 1 132 ? -8.930 -4.316 -3.769 1.00 98.00 132 LEU A C 1
ATOM 1078 O O . LEU A 1 132 ? -8.407 -3.819 -2.769 1.00 98.00 132 LEU A O 1
ATOM 1082 N N . ALA A 1 133 ? -10.038 -3.799 -4.309 1.00 98.50 133 ALA A N 1
ATOM 1083 C CA . ALA A 1 133 ? -10.737 -2.664 -3.713 1.00 98.50 133 ALA A CA 1
ATOM 1084 C C . ALA A 1 133 ? -11.263 -2.987 -2.307 1.00 98.50 133 ALA A C 1
ATOM 1086 O O . ALA A 1 133 ? -11.151 -2.142 -1.415 1.00 98.50 133 ALA A O 1
ATOM 1087 N N . VAL A 1 134 ? -11.774 -4.206 -2.100 1.00 98.62 134 VAL A N 1
ATOM 1088 C CA . VAL A 1 134 ? -12.195 -4.700 -0.781 1.00 98.62 134 VAL A CA 1
ATOM 1089 C C . VAL A 1 134 ? -11.001 -4.779 0.168 1.00 98.62 134 VAL A C 1
ATOM 1091 O O . VAL A 1 134 ? -11.040 -4.151 1.221 1.00 98.62 134 VAL A O 1
ATOM 1094 N N . SER A 1 135 ? -9.902 -5.429 -0.218 1.00 98.25 135 SER A N 1
ATOM 1095 C CA . SER A 1 135 ? -8.727 -5.565 0.655 1.00 98.25 135 SER A CA 1
ATOM 1096 C C . SER A 1 135 ? -8.094 -4.221 1.036 1.00 98.25 135 SER A C 1
ATOM 1098 O O . SER A 1 135 ? -7.664 -4.030 2.176 1.00 98.25 135 SER A O 1
ATOM 1100 N N . ASN A 1 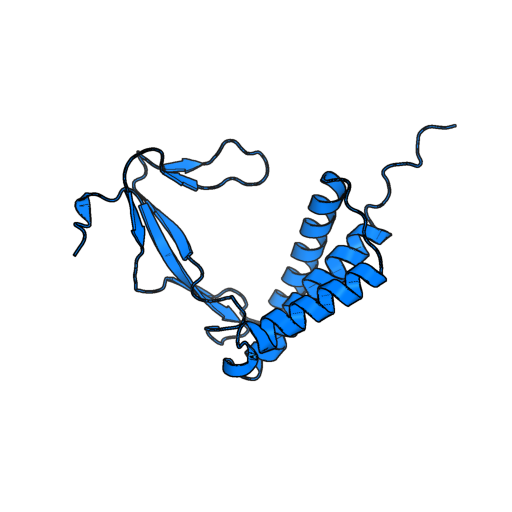136 ? -8.085 -3.238 0.127 1.00 98.12 136 ASN A N 1
ATOM 1101 C CA . ASN A 1 136 ? -7.649 -1.875 0.455 1.00 98.12 136 ASN A CA 1
ATOM 1102 C C . ASN A 1 136 ? -8.580 -1.207 1.481 1.00 98.12 136 ASN A C 1
ATOM 1104 O O . ASN A 1 136 ? -8.106 -0.546 2.411 1.00 98.12 136 ASN A O 1
ATOM 1108 N N . ALA A 1 137 ? -9.895 -1.368 1.319 1.00 98.62 137 ALA A N 1
ATOM 1109 C CA . ALA A 1 137 ? -10.888 -0.828 2.241 1.00 98.62 137 ALA A CA 1
ATOM 1110 C C . ALA A 1 137 ? -10.796 -1.480 3.627 1.00 98.62 137 ALA A C 1
ATOM 1112 O O . ALA A 1 137 ? -10.799 -0.762 4.626 1.00 98.62 137 ALA A O 1
ATOM 1113 N N . GLU A 1 138 ? -10.628 -2.803 3.693 1.00 98.56 138 GLU A N 1
ATOM 1114 C CA . GLU A 1 138 ? -10.391 -3.557 4.930 1.00 98.56 138 GLU A CA 1
ATOM 1115 C C . GLU A 1 138 ? -9.141 -3.058 5.658 1.00 98.56 138 GLU A C 1
ATOM 1117 O O . GLU A 1 138 ? -9.190 -2.779 6.855 1.00 98.56 138 GLU A O 1
ATOM 1122 N N . GLY A 1 139 ? -8.031 -2.857 4.939 1.00 98.31 139 GLY A N 1
ATOM 1123 C CA . GLY A 1 139 ? -6.798 -2.331 5.526 1.00 98.31 139 GLY A CA 1
ATOM 1124 C C . GLY A 1 139 ? -6.987 -0.963 6.188 1.00 98.31 139 GLY A C 1
ATOM 1125 O O . GLY A 1 139 ? -6.455 -0.716 7.273 1.00 98.31 139 GLY A O 1
ATOM 1126 N N . VAL A 1 140 ? -7.774 -0.074 5.574 1.00 98.38 140 VAL A N 1
ATOM 1127 C CA . VAL A 1 140 ? -8.100 1.244 6.144 1.00 98.38 140 VAL A CA 1
ATOM 1128 C C . VAL A 1 140 ? -9.094 1.127 7.298 1.00 98.38 140 VAL A C 1
ATOM 1130 O O . VAL A 1 140 ? -8.898 1.758 8.337 1.00 98.38 140 VAL A O 1
ATOM 1133 N N . TYR A 1 141 ? -10.126 0.303 7.148 1.00 98.56 141 TYR A N 1
ATOM 1134 C CA . TYR A 1 141 ? -11.123 0.043 8.181 1.00 98.56 141 TYR A CA 1
ATOM 1135 C C . TYR A 1 141 ? -10.461 -0.471 9.467 1.00 98.56 141 TYR A C 1
ATOM 1137 O O . TYR A 1 141 ? -10.572 0.159 10.525 1.00 98.56 141 TYR A O 1
ATOM 1145 N N . TYR A 1 142 ? -9.673 -1.544 9.365 1.00 98.38 142 TYR A N 1
ATOM 1146 C CA . TYR A 1 142 ? -8.975 -2.123 10.508 1.00 98.38 142 TYR A CA 1
ATOM 1147 C C . TYR A 1 142 ? -7.915 -1.192 11.086 1.00 98.38 142 TYR A C 1
ATOM 1149 O O . TYR A 1 142 ? -7.722 -1.204 12.297 1.00 98.38 142 TYR A O 1
ATOM 1157 N N . ARG A 1 143 ? -7.272 -0.333 10.282 1.00 98.12 143 ARG A N 1
ATOM 1158 C CA . ARG A 1 143 ? -6.333 0.674 10.803 1.00 98.12 143 ARG A CA 1
ATOM 1159 C C . ARG A 1 143 ? -7.008 1.598 11.815 1.00 98.12 143 ARG A C 1
ATOM 1161 O O . ARG A 1 143 ? -6.479 1.807 12.901 1.00 98.12 143 ARG A O 1
ATOM 1168 N N . TYR A 1 144 ? -8.178 2.143 11.479 1.00 97.69 144 TYR A N 1
ATOM 1169 C CA . TYR A 1 144 ? -8.896 3.063 12.368 1.00 97.69 144 TYR A CA 1
ATOM 1170 C C . TYR A 1 144 ? -9.518 2.369 13.582 1.00 97.69 144 TYR A C 1
ATOM 1172 O O . TYR A 1 144 ? -9.615 2.998 14.638 1.00 97.69 144 TYR A O 1
ATOM 1180 N N . LEU A 1 145 ? -9.923 1.100 13.460 1.00 97.44 145 LEU A N 1
ATOM 1181 C CA . LEU A 1 145 ? -10.377 0.317 14.613 1.00 97.44 145 LEU A CA 1
ATOM 1182 C C . LEU A 1 145 ? -9.221 -0.030 15.548 1.00 97.44 145 LEU A C 1
ATOM 1184 O O . LEU A 1 145 ? -9.312 0.254 16.735 1.00 97.44 145 LEU A O 1
ATOM 1188 N N . LYS A 1 146 ? -8.110 -0.561 15.025 1.00 97.12 146 LYS A N 1
ATOM 1189 C CA . LYS A 1 146 ? -6.911 -0.867 15.820 1.00 97.12 146 LYS A CA 1
ATOM 1190 C C . LYS A 1 146 ? -6.376 0.379 16.513 1.00 97.12 146 LYS A C 1
ATOM 1192 O O . LYS A 1 146 ? -6.077 0.328 17.697 1.00 97.12 146 LYS A O 1
ATOM 1197 N N . LEU A 1 147 ? -6.349 1.518 15.817 1.00 96.19 147 LEU A N 1
ATOM 1198 C CA . LEU A 1 147 ? -6.000 2.804 16.422 1.00 96.19 147 LEU A CA 1
ATOM 1199 C C . LEU A 1 147 ? -6.933 3.167 17.582 1.00 96.19 147 LEU A C 1
ATOM 1201 O O . LEU A 1 147 ? -6.481 3.772 18.543 1.00 96.19 147 LEU A O 1
ATOM 1205 N N . SER A 1 148 ? -8.219 2.814 17.496 1.00 93.94 148 SER A N 1
ATOM 1206 C CA . SER A 1 148 ? -9.196 3.085 18.552 1.00 93.94 148 SER A CA 1
ATOM 1207 C C . SER A 1 148 ? -9.055 2.153 19.752 1.00 93.94 148 SER A C 1
ATOM 1209 O O . SER A 1 148 ? -9.121 2.620 20.875 1.00 93.94 148 SER A O 1
ATOM 1211 N N . PHE A 1 149 ? -8.900 0.849 19.527 1.00 90.19 149 PHE A N 1
ATOM 1212 C CA . PHE A 1 149 ? -8.993 -0.154 20.592 1.00 90.19 149 PHE A CA 1
ATOM 1213 C C . PHE A 1 149 ? -7.640 -0.565 21.177 1.00 90.19 149 PHE A C 1
ATOM 1215 O O . PHE A 1 149 ? -7.574 -0.919 22.348 1.00 90.19 149 PHE A O 1
ATOM 1222 N N . ASN A 1 150 ? -6.562 -0.508 20.390 1.00 83.00 150 ASN A N 1
ATOM 1223 C CA . ASN A 1 150 ? -5.272 -1.090 20.776 1.00 83.00 150 ASN A CA 1
ATOM 1224 C C . ASN A 1 150 ? -4.228 -0.033 21.154 1.00 83.00 150 ASN A C 1
ATOM 1226 O O . ASN A 1 150 ? -3.251 -0.362 21.816 1.00 83.00 150 ASN A O 1
ATOM 1230 N N . PHE A 1 151 ? -4.410 1.219 20.719 1.00 77.19 151 PHE A N 1
ATOM 1231 C CA . PHE A 1 151 ? -3.386 2.265 20.832 1.00 77.19 151 PHE A CA 1
ATOM 1232 C C . PHE A 1 151 ? -3.887 3.578 21.456 1.00 77.19 151 PHE A C 1
ATOM 1234 O O . PHE A 1 151 ? -3.133 4.544 21.518 1.00 77.19 151 PHE A O 1
ATOM 1241 N N . GLN A 1 152 ? -5.132 3.636 21.953 1.00 62.50 152 GLN A N 1
ATOM 1242 C CA . GLN A 1 152 ? -5.665 4.821 22.654 1.00 62.50 152 GLN A CA 1
ATOM 1243 C C . GLN A 1 152 ? -5.108 5.024 24.078 1.00 62.50 152 GLN A C 1
ATOM 1245 O O . GLN A 1 152 ? -5.496 5.971 24.757 1.00 62.50 152 GLN A O 1
ATOM 1250 N N . THR A 1 153 ? -4.149 4.215 24.535 1.00 52.19 153 THR A N 1
ATOM 1251 C CA . THR A 1 153 ? -3.456 4.427 25.814 1.00 52.19 153 THR A CA 1
ATOM 1252 C C . THR A 1 153 ? -2.360 5.481 25.674 1.00 52.19 153 THR A C 1
ATOM 1254 O O . THR A 1 153 ? -1.182 5.162 25.530 1.00 52.19 153 THR A O 1
ATOM 1257 N N . GLY A 1 154 ? -2.769 6.747 25.709 1.00 51.03 154 GLY A N 1
ATOM 1258 C CA . GLY A 1 154 ? -1.875 7.901 25.767 1.00 51.03 154 GLY A CA 1
ATOM 1259 C C . GLY A 1 154 ? -2.323 8.991 26.740 1.00 51.03 154 GLY A C 1
ATOM 1260 O O . GLY A 1 154 ? -1.807 10.095 26.631 1.00 51.03 154 GLY A O 1
ATOM 1261 N N . ASN A 1 155 ? -3.286 8.726 27.641 1.00 45.59 155 ASN A N 1
ATOM 1262 C CA . ASN A 1 155 ? -3.729 9.738 28.613 1.00 45.59 155 ASN A CA 1
ATOM 1263 C C . ASN A 1 155 ? -4.346 9.231 29.939 1.00 45.59 155 ASN A C 1
ATOM 1265 O O . ASN A 1 155 ? -5.012 10.004 30.613 1.00 45.59 155 ASN A O 1
ATOM 1269 N N . GLU A 1 156 ? -4.125 7.978 30.357 1.00 44.41 156 GLU A N 1
ATOM 1270 C CA . GLU A 1 156 ? -4.654 7.473 31.646 1.00 44.41 156 GLU A CA 1
ATOM 1271 C C . GLU A 1 156 ? -3.646 6.622 32.437 1.00 44.41 156 GLU A C 1
ATOM 1273 O O . GLU A 1 156 ? -3.986 5.529 32.872 1.00 44.41 156 GLU A O 1
ATOM 1278 N N . LYS A 1 157 ? -2.397 7.079 32.627 1.00 41.59 157 LYS A N 1
ATOM 1279 C CA . LYS A 1 157 ? -1.506 6.554 33.692 1.00 41.59 157 LYS A CA 1
ATOM 1280 C C . LYS A 1 157 ? -0.537 7.620 34.217 1.00 41.59 157 LYS A C 1
ATOM 1282 O O . LYS A 1 157 ? 0.675 7.451 34.136 1.00 41.59 157 LYS A O 1
ATOM 1287 N N . THR A 1 158 ? -1.082 8.692 34.786 1.00 41.25 158 THR A N 1
ATOM 1288 C CA . THR A 1 158 ? -0.371 9.506 35.783 1.00 41.25 158 THR A CA 1
ATOM 1289 C C . THR A 1 158 ? -1.378 9.941 36.837 1.00 41.25 158 THR A C 1
ATOM 1291 O O . THR A 1 158 ? -1.873 11.052 36.781 1.00 41.25 158 THR A O 1
ATOM 1294 N N . GLU A 1 159 ? -1.761 9.019 37.716 1.00 38.81 159 GLU A N 1
ATOM 1295 C CA . GLU A 1 159 ? -2.292 9.274 39.063 1.00 38.81 159 GLU A CA 1
ATOM 1296 C C . GLU A 1 159 ? -2.646 7.917 39.680 1.00 38.81 159 GLU A C 1
ATOM 1298 O O . GLU A 1 159 ? -3.624 7.283 39.290 1.00 38.81 159 GLU A O 1
ATOM 1303 N N . HIS A 1 160 ? -1.743 7.420 40.527 1.00 36.72 160 HIS A N 1
ATOM 1304 C CA . HIS A 1 160 ? -1.988 6.842 41.853 1.00 36.72 160 HIS A CA 1
ATOM 1305 C C . HIS A 1 160 ? -0.673 6.310 42.425 1.00 36.72 160 HIS A C 1
ATOM 1307 O O . HIS A 1 160 ? -0.015 5.489 41.747 1.00 36.72 160 HIS A O 1
#

Secondary structure (DSSP, 8-state):
---GGGEEEEEEEEEEEETTEEP-STT-SSEEEEEEE-GGGEEE---TT---EEE-SSEEEE-SSPEEEEEESSHHHHHHHHHHHHHHHHHHHHHTT----HHHHHHHHHHHHHIIIIIT-GGGGHHHHHHHHHHHHHHHHHHHHHHHHTS--SSS-S--

Mean predicted aligned error: 7.37 Å